Protein AF-A0A3D4HS43-F1 (afdb_monomer)

Solvent-accessible surface area (backbone atoms only — not comparable to full-atom values): 3776 Å² total; per-residue (Å²): 86,83,48,79,48,81,42,66,72,5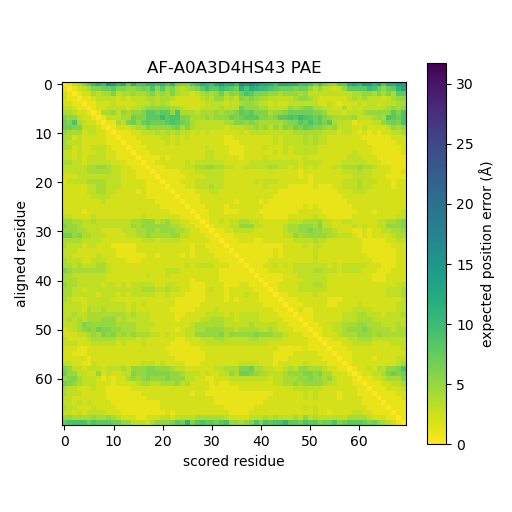5,70,46,80,45,80,40,96,40,45,66,61,60,32,21,42,41,38,39,46,69,43,70,52,32,28,52,68,86,39,80,54,59,41,73,38,75,45,83,52,89,35,83,20,38,43,38,36,46,37,37,36,38,41,36,43,36,37,56,76,88

Mean predicted aligned error: 2.74 Å

Sequence (70 aa):
GKNKIDCGIGNVDLEIDAREEDYNLDIQSGLGKVRLNGKRISKDYRKDNDASSFIEIDGGIGDVDINFTR

pLDDT: mean 94.3, std 3.57, range [77.25, 97.94]

Radius of gyration: 11.16 Å; Cα contacts (8 Å, |Δi|>4): 173; chains: 1; bounding box: 24×24×30 Å

Foldseek 3Di:
DEEEEEEAEEEAAEEAAADPLQEWEFAAEAEEFEDEQNHTDDNGDTDDSVHPYYYHYYYRYYYYYYYYDD

Structure (mmCIF, N/CA/C/O backbone):
data_AF-A0A3D4HS43-F1
#
_entry.id   AF-A0A3D4HS43-F1
#
loop_
_atom_site.group_PDB
_atom_site.id
_atom_site.type_symbol
_atom_site.label_atom_id
_atom_site.label_alt_id
_atom_site.label_comp_id
_atom_site.label_asym_id
_atom_site.label_entity_id
_atom_site.label_seq_id
_atom_site.pdbx_PDB_ins_code
_atom_site.Cartn_x
_atom_site.Cartn_y
_atom_site.Cartn_z
_atom_site.occupancy
_atom_site.B_iso_or_equiv
_atom_site.auth_seq_id
_atom_site.auth_comp_id
_atom_site.auth_asym_id
_atom_site.auth_atom_id
_atom_site.pdbx_PDB_model_num
ATOM 1 N N . GLY A 1 1 ? -6.571 -10.485 6.362 1.00 77.25 1 GLY A N 1
ATOM 2 C CA . GLY A 1 1 ? -6.332 -11.180 5.067 1.00 77.25 1 GLY A CA 1
ATOM 3 C C . GLY A 1 1 ? -5.169 -10.532 4.333 1.00 77.25 1 GLY A C 1
ATOM 4 O O . GLY A 1 1 ? -4.863 -9.393 4.658 1.00 77.25 1 GLY A O 1
ATOM 5 N N . LYS A 1 2 ? -4.500 -11.224 3.395 1.00 86.56 2 LYS A N 1
ATOM 6 C CA . LYS A 1 2 ? -3.338 -10.678 2.662 1.00 86.56 2 LYS A CA 1
ATOM 7 C C . LYS A 1 2 ? -3.704 -10.381 1.207 1.00 86.56 2 LYS A C 1
ATOM 9 O O . LYS A 1 2 ? -4.122 -11.290 0.497 1.00 86.56 2 LYS A O 1
ATOM 14 N N . ASN A 1 3 ? -3.503 -9.138 0.782 1.00 89.75 3 ASN A N 1
ATOM 15 C CA . ASN A 1 3 ? -3.659 -8.705 -0.604 1.00 89.75 3 ASN A CA 1
ATOM 16 C C . ASN A 1 3 ? -2.294 -8.285 -1.150 1.00 89.75 3 ASN A C 1
ATOM 18 O O . ASN A 1 3 ? -1.563 -7.565 -0.470 1.00 89.75 3 ASN A O 1
ATOM 22 N N . LYS A 1 4 ? -1.957 -8.741 -2.358 1.00 92.00 4 LYS A N 1
ATOM 23 C CA . LYS A 1 4 ? -0.726 -8.371 -3.063 1.00 92.00 4 LYS A CA 1
ATOM 24 C C . LYS A 1 4 ? -1.074 -7.856 -4.457 1.00 92.00 4 LYS A C 1
ATOM 26 O O . LYS A 1 4 ? -1.844 -8.506 -5.164 1.00 92.00 4 LYS A O 1
ATOM 31 N N . ILE A 1 5 ? -0.524 -6.701 -4.822 1.00 91.69 5 ILE A N 1
ATOM 32 C CA . ILE A 1 5 ? -0.680 -6.072 -6.136 1.00 91.69 5 ILE A CA 1
ATOM 33 C C . ILE A 1 5 ? 0.705 -5.867 -6.754 1.00 91.69 5 ILE A C 1
ATOM 35 O O . ILE A 1 5 ? 1.512 -5.117 -6.215 1.00 91.69 5 ILE A O 1
ATOM 39 N N . ASP A 1 6 ? 0.943 -6.490 -7.909 1.00 89.94 6 ASP A N 1
ATOM 40 C CA . ASP A 1 6 ? 2.181 -6.360 -8.682 1.00 89.94 6 ASP A CA 1
ATOM 41 C C . ASP A 1 6 ? 1.890 -5.661 -10.015 1.00 89.94 6 ASP A C 1
ATOM 43 O O . ASP A 1 6 ? 1.089 -6.147 -10.819 1.00 89.94 6 ASP A O 1
ATOM 47 N N . CYS A 1 7 ? 2.550 -4.534 -10.281 1.00 84.94 7 CYS A N 1
ATOM 48 C CA . CYS A 1 7 ? 2.408 -3.797 -11.535 1.00 84.94 7 CYS A CA 1
ATOM 49 C C . CYS A 1 7 ? 3.781 -3.406 -12.084 1.00 84.94 7 CYS A C 1
ATOM 51 O O . CYS A 1 7 ? 4.496 -2.618 -11.479 1.00 84.94 7 CYS A O 1
ATOM 53 N N . GLY A 1 8 ? 4.165 -3.929 -13.252 1.00 84.94 8 GLY A N 1
ATOM 54 C CA . GLY A 1 8 ? 5.463 -3.617 -13.861 1.00 84.94 8 GLY A CA 1
ATOM 55 C C . GLY A 1 8 ? 5.530 -2.213 -14.470 1.00 84.94 8 GLY A C 1
ATOM 56 O O . GLY A 1 8 ? 6.435 -1.442 -14.160 1.00 84.94 8 GLY A O 1
ATOM 57 N N . ILE A 1 9 ? 4.582 -1.872 -15.346 1.00 89.50 9 ILE A N 1
ATOM 58 C CA . ILE A 1 9 ? 4.478 -0.554 -15.989 1.00 89.50 9 ILE A CA 1
ATOM 59 C C . ILE A 1 9 ? 2.999 -0.170 -16.055 1.00 89.50 9 ILE A C 1
ATOM 61 O O . ILE A 1 9 ? 2.199 -0.926 -16.604 1.00 89.50 9 ILE A O 1
ATOM 65 N N . GLY A 1 10 ? 2.650 1.006 -15.541 1.00 89.25 10 GLY A N 1
ATOM 66 C CA . GLY A 1 10 ? 1.281 1.507 -15.462 1.00 89.25 10 GLY A CA 1
ATOM 67 C C . GLY A 1 10 ? 0.993 2.154 -14.111 1.00 89.25 10 GLY A C 1
ATOM 68 O O . GLY A 1 10 ? 1.737 1.968 -13.151 1.00 89.25 10 GLY A O 1
ATOM 69 N N . ASN A 1 11 ? -0.091 2.923 -14.046 1.00 92.31 11 ASN A N 1
ATOM 70 C CA . ASN A 1 11 ? -0.536 3.522 -12.792 1.00 92.31 11 ASN A CA 1
ATOM 71 C C . ASN A 1 1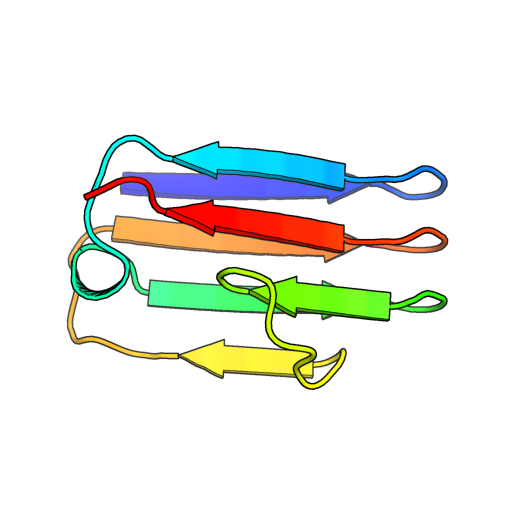1 ? -1.402 2.531 -12.008 1.00 92.31 11 ASN A C 1
ATOM 73 O O . ASN A 1 11 ? -2.134 1.737 -12.603 1.00 92.31 11 ASN A O 1
ATOM 77 N N . VAL A 1 12 ? -1.316 2.597 -10.683 1.00 93.81 12 VAL A N 1
ATOM 78 C CA . VAL A 1 12 ? -2.165 1.840 -9.761 1.00 93.81 12 VAL A CA 1
ATOM 79 C C . VAL A 1 12 ? -3.031 2.832 -9.001 1.00 93.81 12 VAL A C 1
ATOM 81 O O . VAL A 1 12 ? -2.506 3.619 -8.220 1.00 93.81 12 VAL A O 1
ATOM 84 N N . ASP A 1 13 ? -4.342 2.750 -9.204 1.00 94.69 13 ASP A N 1
ATOM 85 C CA . ASP A 1 13 ? -5.341 3.512 -8.458 1.00 94.69 13 ASP A CA 1
ATOM 86 C C . ASP A 1 13 ? -6.162 2.532 -7.609 1.00 94.69 13 ASP A C 1
ATOM 88 O O . ASP A 1 13 ? -6.820 1.636 -8.146 1.00 94.69 13 ASP A O 1
ATOM 92 N N . LEU A 1 14 ? -6.094 2.665 -6.282 1.00 94.19 14 LEU A N 1
ATOM 93 C CA . LEU A 1 14 ? -6.758 1.764 -5.339 1.00 94.19 14 LEU A CA 1
ATOM 94 C C . LEU A 1 14 ? -7.660 2.548 -4.380 1.00 94.19 14 LEU A C 1
ATOM 96 O O . LEU A 1 14 ? -7.182 3.374 -3.605 1.00 94.19 14 LEU A O 1
ATOM 100 N N . GLU A 1 15 ? -8.956 2.238 -4.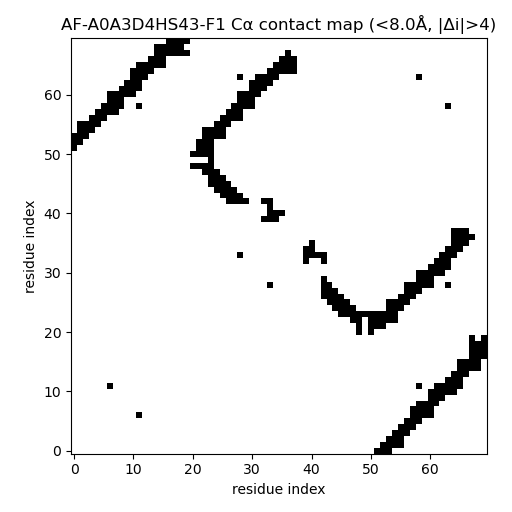390 1.00 96.06 15 GLU A N 1
ATOM 101 C CA . GLU A 1 15 ? -9.925 2.715 -3.399 1.00 96.06 15 GLU A CA 1
ATOM 102 C C . GLU A 1 15 ? -10.331 1.574 -2.464 1.00 96.06 15 GLU A C 1
ATOM 104 O O . GLU A 1 15 ? -10.701 0.485 -2.911 1.00 96.06 15 GLU A O 1
ATOM 109 N N . ILE A 1 16 ? -10.252 1.818 -1.157 1.00 94.69 16 ILE A N 1
ATOM 110 C CA . ILE A 1 16 ? -10.518 0.823 -0.118 1.00 94.69 16 ILE A CA 1
ATOM 111 C C . ILE A 1 16 ? -11.602 1.363 0.814 1.00 94.69 16 ILE A C 1
ATOM 113 O O . ILE A 1 16 ? -11.380 2.329 1.546 1.00 94.69 16 ILE A O 1
ATOM 117 N N . ASP A 1 17 ? -12.761 0.700 0.835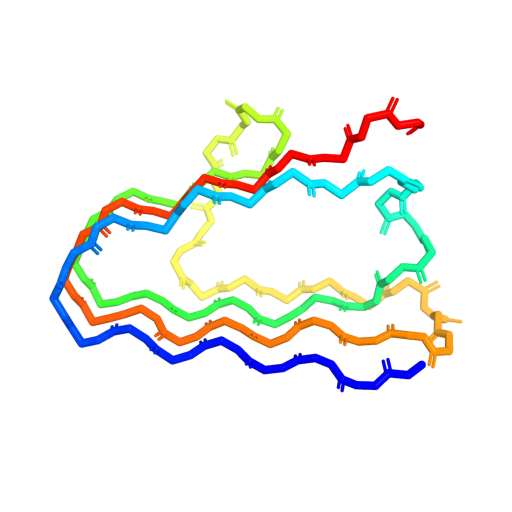 1.00 95.31 17 ASP A N 1
ATOM 118 C CA . ASP A 1 17 ? -13.877 1.040 1.729 1.00 95.31 17 ASP A CA 1
ATOM 119 C C . ASP A 1 17 ? -13.665 0.517 3.160 1.00 95.31 17 ASP A C 1
ATOM 121 O O . ASP A 1 17 ? -14.382 -0.353 3.660 1.00 95.31 17 ASP A O 1
ATOM 125 N N . ALA A 1 18 ? -12.623 1.026 3.813 1.00 94.12 18 ALA A N 1
ATOM 126 C CA . ALA A 1 18 ? -12.241 0.723 5.187 1.00 94.12 18 ALA A CA 1
ATOM 127 C C . ALA A 1 18 ? -11.356 1.843 5.752 1.00 94.12 18 ALA A C 1
ATOM 129 O O . ALA A 1 18 ? -11.032 2.792 5.034 1.00 94.12 18 ALA A O 1
ATOM 130 N N . ARG A 1 19 ? -10.968 1.737 7.028 1.00 95.88 19 ARG A N 1
ATOM 131 C CA . ARG A 1 19 ? -10.022 2.672 7.643 1.00 95.88 19 ARG A CA 1
ATOM 132 C C . ARG A 1 19 ? -8.590 2.257 7.332 1.00 95.88 19 ARG A C 1
ATOM 134 O O . ARG A 1 19 ? -8.296 1.066 7.240 1.00 95.88 19 ARG A O 1
ATOM 141 N N . GLU A 1 20 ? -7.689 3.228 7.215 1.00 95.12 20 GLU A N 1
ATOM 142 C CA . GLU A 1 20 ? -6.260 2.960 6.990 1.00 95.12 20 GLU A CA 1
ATOM 143 C C . GLU A 1 20 ? -5.662 2.118 8.133 1.00 95.12 20 GLU A C 1
ATOM 145 O O . GLU A 1 20 ? -4.818 1.256 7.898 1.00 95.12 20 GLU A O 1
ATOM 150 N N . GLU A 1 21 ? -6.124 2.328 9.370 1.00 96.31 21 GLU A N 1
ATOM 151 C CA . GLU A 1 21 ? -5.653 1.613 10.563 1.00 96.31 21 GLU A CA 1
ATOM 152 C C . GLU A 1 21 ? -6.048 0.130 10.587 1.00 96.31 21 GLU A C 1
ATOM 154 O O . GLU A 1 21 ? -5.421 -0.652 11.297 1.00 96.31 21 GLU A O 1
ATOM 159 N N . ASP A 1 22 ? -7.037 -0.283 9.788 1.00 96.50 22 ASP A N 1
ATOM 160 C CA . ASP A 1 22 ? -7.464 -1.685 9.699 1.00 96.50 22 ASP A CA 1
ATOM 161 C C . ASP A 1 22 ? -6.482 -2.548 8.873 1.00 96.50 22 ASP A C 1
ATOM 163 O O . ASP A 1 22 ? -6.693 -3.758 8.718 1.00 96.50 22 ASP A O 1
ATOM 167 N N . TYR A 1 23 ? -5.415 -1.943 8.330 1.00 96.69 23 TYR A N 1
ATOM 168 C CA . TYR A 1 23 ? -4.432 -2.594 7.468 1.00 96.69 23 TYR A CA 1
ATOM 169 C C . TYR A 1 23 ? -2.996 -2.241 7.836 1.00 96.69 23 TYR A C 1
ATOM 171 O O . TYR A 1 23 ? -2.650 -1.090 8.079 1.00 96.69 23 TYR A O 1
AT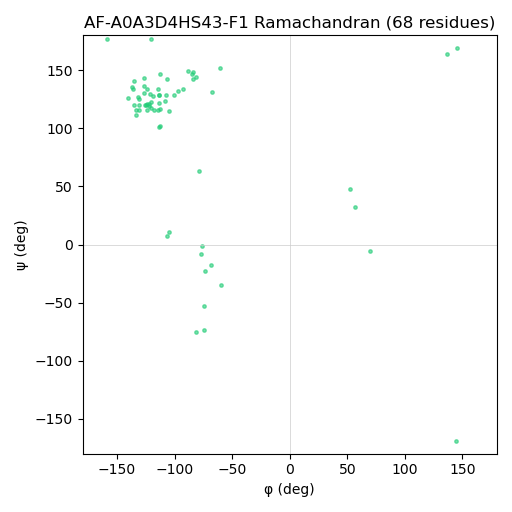OM 179 N N . ASN A 1 24 ? -2.128 -3.239 7.754 1.00 97.44 24 ASN A N 1
ATOM 180 C CA . ASN A 1 24 ? -0.691 -3.053 7.629 1.00 97.44 24 ASN A CA 1
ATOM 181 C C . ASN A 1 24 ? -0.342 -2.838 6.150 1.00 97.44 24 ASN A C 1
ATOM 183 O O . ASN A 1 24 ? -0.938 -3.472 5.273 1.00 97.44 24 ASN A O 1
ATOM 187 N N . LEU A 1 25 ? 0.618 -1.958 5.871 1.00 97.19 25 LEU A N 1
ATOM 188 C CA . LEU A 1 25 ? 0.978 -1.527 4.518 1.00 97.19 25 LEU A CA 1
ATOM 189 C C . LEU A 1 25 ? 2.467 -1.769 4.251 1.00 97.19 25 LEU A C 1
ATOM 191 O O . LEU A 1 25 ? 3.306 -1.378 5.065 1.00 97.19 25 LEU A O 1
ATOM 195 N N . ASP A 1 26 ? 2.785 -2.339 3.090 1.00 97.19 26 ASP A N 1
ATOM 196 C CA . ASP A 1 26 ? 4.135 -2.382 2.511 1.00 97.19 26 ASP A CA 1
ATOM 197 C C . ASP A 1 26 ? 4.046 -1.990 1.032 1.00 97.19 26 ASP A C 1
ATOM 199 O O . ASP A 1 26 ? 3.419 -2.682 0.230 1.00 97.19 26 ASP A O 1
ATOM 203 N N . ILE A 1 27 ? 4.588 -0.823 0.692 1.00 96.44 27 ILE A N 1
ATOM 204 C CA . ILE A 1 27 ? 4.477 -0.224 -0.638 1.00 96.44 27 ILE A CA 1
ATOM 205 C C . ILE A 1 27 ? 5.878 0.044 -1.162 1.00 96.44 27 ILE A C 1
ATOM 207 O O . ILE A 1 27 ? 6.629 0.832 -0.580 1.00 96.44 27 ILE A O 1
ATOM 211 N N . GLN A 1 28 ? 6.187 -0.565 -2.300 1.00 95.19 28 GLN A N 1
ATOM 212 C CA . GLN A 1 28 ? 7.431 -0.389 -3.026 1.00 95.19 28 GLN A CA 1
ATOM 213 C C . GLN A 1 28 ? 7.138 0.113 -4.440 1.00 95.19 28 GLN A C 1
ATOM 215 O O . GLN A 1 28 ? 6.308 -0.433 -5.161 1.00 95.19 28 GLN A O 1
ATOM 220 N N . SER A 1 29 ? 7.815 1.183 -4.858 1.00 94.12 29 SER A N 1
ATOM 221 C CA . SER A 1 29 ? 7.702 1.731 -6.210 1.00 94.12 29 SER A CA 1
ATOM 222 C C . SER A 1 29 ? 9.067 2.103 -6.790 1.00 94.12 29 SER A C 1
ATOM 224 O O . SER A 1 29 ? 9.873 2.770 -6.140 1.00 94.12 29 SER A O 1
ATOM 226 N N . GLY A 1 30 ? 9.338 1.722 -8.039 1.00 92.75 30 GLY A N 1
ATOM 227 C CA . GLY A 1 30 ? 10.566 2.094 -8.742 1.00 92.75 30 GLY A CA 1
ATOM 228 C C . GLY A 1 30 ? 10.561 3.560 -9.191 1.00 92.75 30 GLY A C 1
ATOM 229 O O . GLY A 1 30 ? 11.258 4.426 -8.639 1.00 92.75 30 GLY A O 1
ATOM 230 N N . LEU A 1 31 ? 9.777 3.873 -10.223 1.00 92.81 31 LEU A N 1
ATOM 231 C CA . LEU A 1 31 ? 9.715 5.193 -10.857 1.00 92.81 31 LEU A CA 1
ATOM 232 C C . LEU A 1 31 ? 8.283 5.721 -10.910 1.00 92.81 31 LEU A C 1
ATOM 234 O O . LEU A 1 31 ? 7.438 5.134 -11.564 1.00 92.81 31 LEU A O 1
ATOM 238 N N . GLY A 1 32 ? 8.048 6.876 -10.286 1.00 92.94 32 GLY A N 1
ATOM 239 C CA . GLY A 1 32 ? 6.728 7.497 -10.185 1.00 92.94 32 GLY A CA 1
ATOM 240 C C . GLY A 1 32 ? 6.538 8.196 -8.843 1.00 92.94 32 GLY A C 1
ATOM 241 O O . GLY A 1 32 ? 7.500 8.412 -8.089 1.00 92.94 32 GLY A O 1
ATOM 242 N N . LYS A 1 33 ? 5.307 8.597 -8.556 1.00 95.75 33 LYS A N 1
ATOM 243 C CA . LYS A 1 33 ? 4.872 9.147 -7.271 1.00 95.75 33 LYS A CA 1
ATOM 244 C C . LYS A 1 33 ? 4.042 8.099 -6.548 1.00 95.75 33 LYS A C 1
ATOM 246 O O . LYS A 1 33 ? 3.243 7.418 -7.169 1.00 95.75 33 LYS A O 1
ATOM 251 N N . VAL A 1 34 ? 4.200 8.037 -5.233 1.00 97.06 34 VAL A N 1
ATOM 252 C CA . VAL A 1 34 ? 3.326 7.247 -4.368 1.00 97.06 34 VAL A CA 1
ATOM 253 C C . VAL A 1 34 ? 2.551 8.213 -3.485 1.00 97.06 34 VAL A 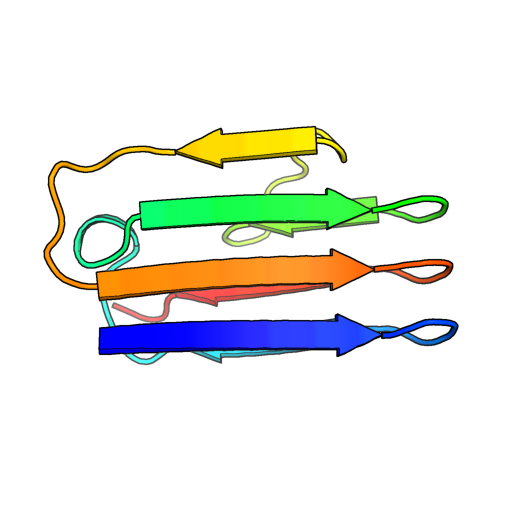C 1
ATOM 255 O O . VAL A 1 34 ? 3.161 9.097 -2.863 1.00 97.06 34 VAL A O 1
ATOM 258 N N . ARG A 1 35 ? 1.225 8.080 -3.441 1.00 97.94 35 ARG A N 1
ATOM 259 C CA . ARG A 1 35 ? 0.383 8.796 -2.482 1.00 97.94 35 ARG A CA 1
ATOM 260 C C . ARG A 1 35 ? -0.514 7.839 -1.716 1.00 97.94 35 ARG A C 1
ATOM 262 O O . ARG A 1 35 ? -1.049 6.879 -2.259 1.00 97.94 35 ARG A O 1
ATOM 269 N N . LEU A 1 36 ? -0.686 8.174 -0.447 1.00 97.19 36 LEU A N 1
ATOM 270 C CA . LEU A 1 36 ? -1.607 7.537 0.475 1.00 97.19 36 LEU A CA 1
ATOM 271 C C . LEU A 1 36 ? -2.554 8.617 0.994 1.00 97.19 36 LEU A C 1
ATOM 273 O O . LEU A 1 36 ? -2.098 9.628 1.539 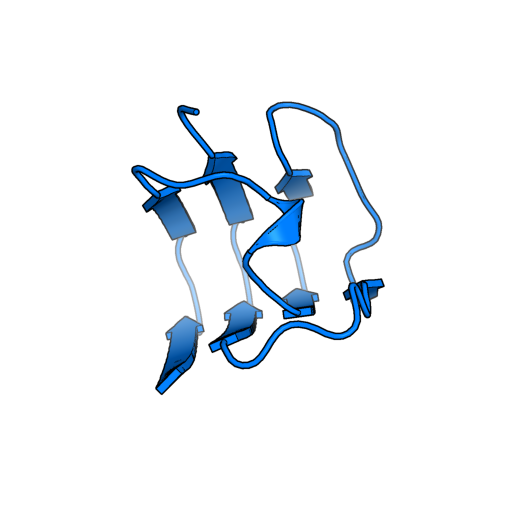1.00 97.19 36 LEU A O 1
ATOM 277 N N . ASN A 1 37 ? -3.856 8.439 0.778 1.00 96.69 37 ASN A N 1
ATOM 278 C CA . ASN A 1 37 ? -4.900 9.391 1.161 1.00 96.69 37 ASN A CA 1
ATOM 279 C C . ASN A 1 37 ? -4.608 10.811 0.639 1.00 96.69 37 ASN A C 1
ATOM 281 O O . ASN A 1 37 ? -4.596 11.797 1.381 1.00 96.69 37 ASN A O 1
ATOM 285 N N . GLY A 1 38 ? -4.263 10.898 -0.651 1.00 96.62 38 GLY A N 1
ATOM 286 C CA . GLY A 1 38 ? -3.882 12.136 -1.344 1.00 96.62 38 GLY A CA 1
ATOM 287 C C . GLY A 1 38 ? -2.534 12.749 -0.931 1.00 96.62 38 GLY A C 1
ATOM 288 O O . GLY A 1 38 ? -2.078 13.707 -1.563 1.00 96.62 38 GLY A O 1
ATOM 289 N N . LYS A 1 39 ? -1.853 12.214 0.091 1.00 97.12 39 LYS A N 1
ATOM 290 C CA . LYS A 1 39 ? -0.563 12.723 0.575 1.00 97.12 39 LYS A CA 1
ATOM 291 C C . LYS A 1 39 ? 0.585 11.937 -0.025 1.00 97.12 39 LYS A C 1
ATOM 293 O O . LYS A 1 39 ? 0.604 10.712 0.009 1.00 97.12 39 LYS A O 1
ATOM 298 N N . ARG A 1 40 ? 1.588 12.650 -0.534 1.00 96.88 40 ARG A N 1
ATOM 299 C CA . ARG A 1 40 ? 2.797 12.018 -1.062 1.00 96.88 40 ARG A CA 1
ATOM 300 C C . ARG A 1 40 ? 3.592 11.358 0.064 1.00 96.88 40 ARG A C 1
ATOM 302 O O . ARG A 1 40 ? 3.896 12.012 1.059 1.00 96.88 40 ARG A O 1
ATOM 309 N N . ILE A 1 41 ? 3.976 10.107 -0.149 1.00 97.25 41 ILE A N 1
ATOM 310 C CA . ILE A 1 41 ? 4.806 9.319 0.766 1.00 97.25 41 ILE A CA 1
ATOM 311 C C . ILE A 1 41 ? 6.106 8.876 0.081 1.00 97.25 41 ILE A C 1
ATOM 313 O O . ILE A 1 41 ? 6.357 9.186 -1.091 1.00 97.25 41 ILE A O 1
ATOM 317 N N . SER A 1 42 ? 6.968 8.205 0.846 1.00 96.81 42 SER A N 1
ATOM 318 C CA . SER A 1 42 ? 8.152 7.533 0.308 1.00 96.81 42 SER A CA 1
ATOM 319 C C . SER A 1 42 ? 7.745 6.455 -0.700 1.00 96.81 42 SER A C 1
ATOM 321 O O . SER A 1 42 ? 6.661 5.888 -0.609 1.00 96.81 42 SER A O 1
ATOM 323 N N . LYS A 1 43 ? 8.632 6.174 -1.658 1.00 95.00 43 LYS A N 1
ATOM 324 C CA . LYS A 1 43 ? 8.455 5.059 -2.596 1.00 95.00 43 LYS A CA 1
ATOM 325 C C . LYS A 1 43 ? 8.686 3.693 -1.956 1.00 95.00 43 LYS A C 1
ATOM 327 O O . LYS A 1 43 ? 8.235 2.706 -2.508 1.00 95.00 43 LYS A O 1
ATOM 332 N N . ASP A 1 44 ? 9.429 3.666 -0.857 1.00 96.19 44 ASP A N 1
ATOM 333 C CA . ASP A 1 44 ? 9.560 2.529 0.048 1.00 96.19 44 ASP A CA 1
ATOM 334 C C . ASP A 1 44 ? 8.897 2.963 1.355 1.00 96.19 44 ASP A C 1
ATOM 336 O O . ASP A 1 44 ? 9.416 3.839 2.063 1.00 96.19 44 ASP A O 1
ATOM 340 N N . TYR A 1 45 ? 7.677 2.489 1.578 1.00 96.75 45 TYR A N 1
ATOM 341 C CA . TYR A 1 45 ? 6.833 2.903 2.687 1.00 96.75 45 TYR A CA 1
ATOM 342 C C . TYR A 1 45 ? 6.250 1.690 3.391 1.00 96.75 45 TYR A C 1
ATOM 344 O O . TYR A 1 45 ? 5.577 0.863 2.780 1.00 96.75 45 TYR A O 1
ATOM 352 N N . ARG A 1 46 ? 6.449 1.646 4.709 1.00 96.94 46 ARG A N 1
ATOM 353 C CA . ARG A 1 46 ? 5.881 0.630 5.587 1.00 96.94 46 ARG A CA 1
ATOM 354 C C . ARG A 1 46 ? 5.125 1.272 6.730 1.00 96.94 46 ARG A C 1
ATOM 356 O O . ARG A 1 46 ? 5.623 2.212 7.353 1.00 96.94 46 ARG A O 1
ATOM 363 N N . LYS A 1 47 ? 3.948 0.727 7.023 1.00 96.75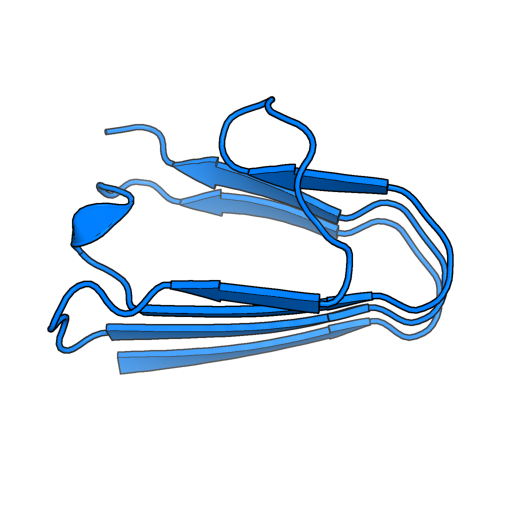 47 LYS A N 1
ATOM 364 C CA . LYS A 1 47 ? 3.136 1.097 8.181 1.00 96.75 47 LYS A CA 1
ATOM 365 C C . LYS A 1 47 ? 2.618 -0.167 8.849 1.00 96.75 47 LYS A C 1
ATOM 367 O O . LYS A 1 47 ? 1.914 -0.953 8.220 1.00 96.75 47 LYS A O 1
ATOM 372 N N . ASP A 1 48 ? 2.975 -0.340 10.112 1.00 96.12 48 ASP A N 1
ATOM 373 C CA . ASP A 1 48 ? 2.449 -1.399 10.966 1.00 96.12 48 ASP A CA 1
ATOM 374 C C . ASP A 1 48 ? 1.454 -0.774 11.947 1.00 96.12 48 ASP A C 1
ATOM 376 O O . ASP A 1 48 ? 1.823 0.086 12.750 1.00 96.12 48 ASP A O 1
ATOM 380 N N . ASN A 1 49 ? 0.188 -1.157 11.816 1.00 95.69 49 ASN A N 1
ATOM 381 C CA . ASN A 1 49 ? -0.919 -0.714 12.656 1.00 95.69 49 ASN A CA 1
ATOM 382 C C . ASN A 1 49 ? -1.357 -1.814 13.644 1.00 95.69 49 ASN A C 1
ATOM 384 O O . ASN A 1 49 ? -2.412 -1.674 14.256 1.00 95.69 49 ASN A O 1
ATOM 388 N N . ASP A 1 50 ? -0.590 -2.908 13.785 1.00 95.69 50 ASP A N 1
ATOM 389 C CA . ASP A 1 50 ? -0.992 -4.115 14.530 1.00 95.69 50 ASP A CA 1
ATOM 390 C C . ASP A 1 50 ? -2.311 -4.720 14.002 1.00 95.69 50 ASP A C 1
ATOM 392 O O . ASP A 1 50 ? -3.135 -5.286 14.724 1.00 95.69 50 ASP A O 1
ATOM 396 N N . ALA A 1 51 ? -2.542 -4.573 12.694 1.00 95.44 51 ALA A N 1
ATOM 397 C CA . ALA A 1 51 ? -3.754 -5.042 12.045 1.00 95.44 51 ALA A CA 1
ATOM 398 C C . ALA A 1 51 ? -3.637 -6.499 11.567 1.00 95.44 51 ALA A C 1
ATOM 400 O O . ALA A 1 51 ? -2.589 -6.975 11.134 1.00 95.44 51 ALA A O 1
ATOM 401 N N . SER A 1 52 ? -4.764 -7.216 11.549 1.00 92.75 52 SER A N 1
ATOM 402 C CA . SER A 1 52 ? -4.828 -8.593 11.017 1.00 92.75 52 SER A CA 1
ATOM 403 C C . SER A 1 52 ? -4.850 -8.673 9.479 1.00 92.75 52 SER A C 1
ATOM 405 O O . SER A 1 52 ? -4.781 -9.763 8.890 1.00 92.75 52 SER A O 1
ATOM 407 N N . SER A 1 53 ? -4.981 -7.530 8.803 1.00 94.81 53 SER A N 1
ATOM 408 C CA . SER A 1 53 ? -5.001 -7.426 7.345 1.00 94.81 53 SER A CA 1
ATOM 409 C C . SER A 1 53 ? -3.770 -6.705 6.825 1.00 94.81 53 SER A C 1
ATOM 411 O O . SER A 1 53 ? -3.233 -5.821 7.480 1.00 94.81 53 SER A O 1
ATOM 413 N N . PHE A 1 54 ? -3.315 -7.111 5.642 1.00 95.25 54 PHE A N 1
ATOM 414 C CA . PHE A 1 54 ? -2.067 -6.643 5.055 1.00 95.25 54 PHE A CA 1
ATOM 415 C C . PHE A 1 54 ? -2.253 -6.346 3.569 1.00 95.25 54 PHE A C 1
ATOM 417 O O . PHE A 1 54 ? -2.853 -7.155 2.848 1.00 95.25 54 PHE A O 1
ATOM 424 N N . ILE A 1 55 ? -1.719 -5.213 3.122 1.00 95.62 55 ILE A N 1
ATOM 425 C CA . ILE A 1 55 ? -1.677 -4.803 1.719 1.00 95.62 55 ILE A CA 1
ATOM 426 C C . ILE A 1 55 ? -0.217 -4.617 1.311 1.00 95.62 55 ILE A C 1
ATOM 428 O O . ILE A 1 55 ? 0.511 -3.827 1.910 1.00 95.62 55 ILE A O 1
ATOM 432 N N . GLU A 1 56 ? 0.178 -5.353 0.278 1.00 96.81 56 GLU A N 1
ATOM 433 C CA . GLU A 1 56 ? 1.495 -5.296 -0.353 1.00 96.81 56 GLU A CA 1
ATOM 434 C C . GLU A 1 56 ? 1.344 -4.749 -1.777 1.00 96.81 56 GLU A C 1
ATOM 436 O O . GLU A 1 56 ? 0.503 -5.253 -2.532 1.00 96.81 56 GLU A O 1
ATOM 441 N N . ILE A 1 57 ? 2.125 -3.734 -2.149 1.00 94.75 57 ILE A N 1
ATOM 442 C CA . ILE A 1 57 ? 2.106 -3.155 -3.499 1.00 94.75 57 ILE A CA 1
ATOM 443 C C . ILE A 1 57 ? 3.528 -3.033 -4.029 1.00 94.75 57 ILE A C 1
ATOM 445 O O . ILE A 1 57 ? 4.311 -2.263 -3.481 1.00 94.75 57 ILE A O 1
ATOM 449 N N . ASP A 1 58 ? 3.805 -3.703 -5.147 1.00 94.38 58 ASP A N 1
ATOM 450 C CA . ASP A 1 58 ? 5.064 -3.603 -5.883 1.00 94.38 58 ASP A CA 1
ATOM 451 C C . ASP A 1 58 ? 4.813 -2.957 -7.259 1.00 94.38 58 ASP A C 1
ATOM 453 O O . ASP A 1 58 ? 4.324 -3.581 -8.206 1.00 94.38 58 ASP A O 1
ATOM 457 N N . GLY A 1 59 ? 5.137 -1.667 -7.373 1.00 90.12 59 GLY A N 1
ATOM 458 C CA . GLY A 1 59 ? 5.060 -0.883 -8.606 1.00 90.12 59 GLY A CA 1
ATOM 459 C C . GLY A 1 59 ? 6.425 -0.720 -9.284 1.00 90.12 59 GLY A C 1
ATOM 460 O O . GLY A 1 59 ? 7.388 -0.260 -8.680 1.00 90.12 59 GLY A O 1
ATOM 461 N N . GLY A 1 60 ? 6.540 -1.028 -10.571 1.00 91.88 60 GLY A N 1
ATOM 462 C CA . GLY A 1 60 ? 7.760 -0.793 -11.343 1.00 91.88 60 GLY A CA 1
ATOM 463 C C . GLY A 1 60 ? 7.861 0.658 -11.817 1.00 91.88 60 GLY A C 1
ATOM 464 O O . GLY A 1 60 ? 8.643 1.443 -11.275 1.00 91.88 60 GLY A O 1
ATOM 465 N N . ILE A 1 61 ? 7.085 1.019 -12.842 1.00 92.75 61 ILE A N 1
ATOM 466 C CA . ILE A 1 61 ? 7.072 2.355 -13.459 1.00 92.75 61 ILE A CA 1
ATOM 467 C C . ILE A 1 61 ? 5.632 2.865 -13.597 1.00 92.75 61 ILE A C 1
ATOM 469 O O . ILE A 1 61 ? 4.859 2.323 -14.379 1.00 92.75 61 ILE A O 1
ATOM 473 N N . GLY A 1 62 ? 5.304 3.948 -12.902 1.00 93.00 62 GLY A N 1
ATOM 474 C CA . GLY A 1 62 ? 3.988 4.581 -12.877 1.00 93.00 62 GLY A CA 1
ATOM 475 C C . GLY A 1 62 ? 3.674 5.163 -11.502 1.00 93.00 62 GLY A C 1
ATOM 476 O O . GLY A 1 62 ? 4.402 4.932 -10.533 1.00 93.00 62 GLY A O 1
ATOM 477 N N . ASP A 1 63 ? 2.610 5.956 -11.426 1.00 95.81 63 ASP A N 1
ATOM 478 C CA . ASP A 1 63 ? 2.139 6.513 -10.159 1.00 95.81 63 ASP A CA 1
ATOM 479 C C . ASP A 1 63 ? 1.286 5.473 -9.403 1.00 95.81 63 ASP A C 1
ATOM 481 O O . ASP A 1 63 ? 0.562 4.682 -10.007 1.00 95.81 63 ASP A O 1
ATOM 485 N N . VAL A 1 64 ? 1.393 5.468 -8.075 1.00 96.69 64 VAL A N 1
ATOM 486 C CA . VAL A 1 64 ? 0.594 4.636 -7.166 1.00 96.69 64 VAL A CA 1
ATOM 487 C C . VAL A 1 64 ? -0.206 5.570 -6.264 1.00 96.69 64 VAL A C 1
ATOM 489 O O . VAL A 1 64 ? 0.380 6.308 -5.470 1.00 96.69 64 VAL A O 1
ATOM 492 N N . ASP A 1 65 ? -1.528 5.541 -6.375 1.00 97.25 65 ASP A N 1
ATOM 493 C CA . ASP A 1 65 ? -2.454 6.332 -5.567 1.00 97.25 65 ASP A CA 1
ATOM 494 C C . ASP A 1 65 ? -3.404 5.394 -4.807 1.00 97.25 65 ASP A C 1
ATOM 496 O O . ASP A 1 65 ? -4.178 4.637 -5.390 1.00 97.25 65 ASP A O 1
ATOM 500 N N . ILE A 1 66 ? -3.330 5.438 -3.475 1.00 96.75 66 ILE A N 1
ATOM 501 C CA . ILE A 1 66 ? -4.131 4.597 -2.577 1.00 96.75 66 ILE A CA 1
ATOM 502 C C . ILE A 1 66 ? -4.991 5.507 -1.713 1.00 96.75 66 ILE A C 1
ATOM 504 O O . ILE A 1 66 ? -4.462 6.407 -1.055 1.00 96.75 66 ILE A O 1
ATOM 508 N N . ASN A 1 67 ? -6.297 5.259 -1.676 1.00 97.75 67 ASN A N 1
ATOM 509 C CA . ASN A 1 67 ? -7.243 6.031 -0.882 1.00 97.75 67 ASN A CA 1
ATOM 510 C C . ASN A 1 67 ? -8.150 5.112 -0.056 1.00 97.75 67 ASN A C 1
ATOM 512 O O . ASN A 1 67 ? -8.831 4.235 -0.583 1.00 97.75 67 ASN A O 1
ATOM 516 N N . PHE A 1 68 ? -8.173 5.354 1.248 1.00 96.88 68 PHE A N 1
ATOM 517 C CA . PHE A 1 68 ? -9.120 4.789 2.199 1.00 96.88 68 PHE A CA 1
ATOM 518 C C . PHE A 1 68 ? -10.299 5.751 2.356 1.00 96.88 68 PHE A C 1
ATOM 520 O O . PHE A 1 68 ? -10.101 6.961 2.490 1.00 96.88 68 PHE A O 1
ATOM 527 N N . THR A 1 69 ? -11.526 5.233 2.319 1.00 96.00 69 THR A N 1
ATOM 528 C CA . THR A 1 69 ? -12.742 6.066 2.280 1.00 96.00 69 THR A CA 1
ATOM 529 C C . THR A 1 69 ? -13.533 6.105 3.594 1.00 96.00 69 THR A C 1
ATOM 531 O O . THR A 1 69 ? -14.629 6.669 3.605 1.00 96.00 69 THR A O 1
ATOM 534 N N . ARG A 1 70 ? -13.017 5.538 4.697 1.00 90.62 70 ARG A N 1
ATOM 535 C CA . ARG A 1 70 ? -13.6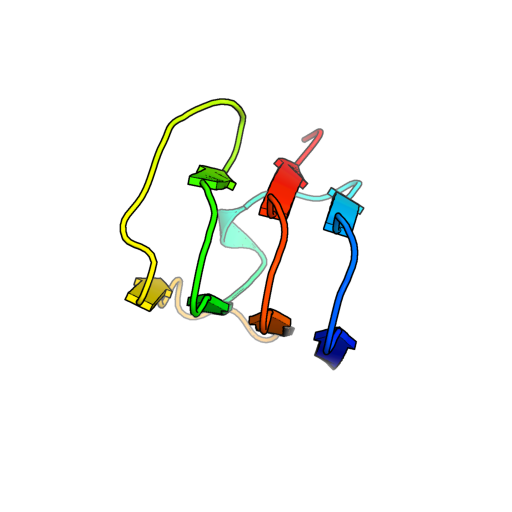66 5.543 6.027 1.00 90.62 70 ARG A CA 1
ATOM 536 C C . ARG A 1 70 ? -12.781 6.045 7.159 1.00 90.62 70 ARG A C 1
ATOM 538 O O . ARG A 1 70 ? -11.544 6.029 7.001 1.00 90.62 70 ARG A O 1
#

Secondary structure (DSSP, 8-state):
-EEEEEEEES-EEEEESS-GGGSEEEEEEEES-EEETTEE--SEEEE--S-S-EEEEEEEES-EEEEE--